Protein AF-A0A7S1DNT3-F1 (afdb_monomer_lite)

Organism: Hemiselmis andersenii (NCBI:txid464988)

Structure (mmCIF, N/CA/C/O backbone):
data_AF-A0A7S1DNT3-F1
#
_entry.id   AF-A0A7S1DNT3-F1
#
loop_
_atom_site.group_PDB
_atom_site.id
_atom_site.type_symbol
_atom_site.label_atom_id
_atom_site.label_alt_id
_atom_site.label_comp_id
_atom_site.label_asym_id
_atom_site.label_entity_id
_atom_site.label_seq_id
_atom_site.pdbx_PDB_ins_code
_atom_site.Cartn_x
_atom_site.Cartn_y
_atom_site.Cartn_z
_atom_site.occupancy
_atom_site.B_iso_or_equiv
_atom_site.auth_seq_id
_atom_site.auth_comp_id
_atom_site.auth_asym_id
_atom_site.auth_atom_id
_atom_site.pdbx_PDB_model_num
ATOM 1 N N . GLY A 1 1 ? -13.735 -11.710 25.802 1.00 79.44 1 GLY A N 1
ATOM 2 C CA . GLY A 1 1 ? -12.646 -10.932 25.161 1.00 79.44 1 GLY A CA 1
ATOM 3 C C . GLY A 1 1 ? -13.063 -9.477 25.026 1.00 79.44 1 GLY A C 1
ATOM 4 O O . GLY A 1 1 ? -14.237 -9.206 25.218 1.00 79.44 1 GLY A O 1
ATOM 5 N N . MET A 1 2 ? -12.152 -8.554 24.696 1.00 84.19 2 MET A N 1
ATOM 6 C CA . MET A 1 2 ? -12.441 -7.102 24.640 1.00 84.19 2 MET A CA 1
ATOM 7 C C . MET A 1 2 ? -13.703 -6.748 23.828 1.00 84.19 2 MET A C 1
ATOM 9 O O . MET A 1 2 ? -14.513 -5.957 24.292 1.00 84.19 2 MET A O 1
ATOM 13 N N . ALA A 1 3 ? -13.917 -7.380 22.666 1.00 84.19 3 ALA A N 1
ATOM 14 C CA . ALA A 1 3 ? -15.111 -7.157 21.839 1.00 84.19 3 ALA A CA 1
ATOM 15 C C . ALA A 1 3 ? -16.423 -7.539 22.551 1.00 84.19 3 ALA A C 1
ATOM 17 O O . ALA A 1 3 ? -17.396 -6.797 22.497 1.00 84.19 3 ALA A O 1
ATOM 18 N N . GLN A 1 4 ? -16.417 -8.665 23.269 1.00 88.31 4 GLN A N 1
ATOM 19 C CA . GLN A 1 4 ? -17.557 -9.132 24.060 1.00 88.31 4 GLN A CA 1
ATOM 20 C C . GLN A 1 4 ? -17.860 -8.175 25.225 1.00 88.31 4 GLN A C 1
ATOM 22 O O . GLN A 1 4 ? -19.011 -7.825 25.445 1.00 88.31 4 GLN A O 1
ATOM 27 N N . ALA A 1 5 ? -16.825 -7.688 25.918 1.00 85.06 5 ALA A N 1
ATOM 28 C CA . ALA A 1 5 ? -16.990 -6.739 27.020 1.00 85.06 5 ALA A CA 1
ATOM 29 C C . ALA A 1 5 ? -17.555 -5.385 26.551 1.00 85.06 5 ALA A C 1
ATOM 31 O O . ALA A 1 5 ? -18.364 -4.781 27.245 1.00 85.06 5 ALA A O 1
ATOM 32 N N . ILE A 1 6 ? -17.160 -4.913 25.362 1.00 85.31 6 ILE A N 1
ATOM 33 C CA . ILE A 1 6 ? -17.727 -3.696 24.760 1.00 85.31 6 ILE A CA 1
ATOM 34 C C . ILE A 1 6 ? -19.206 -3.894 24.408 1.00 85.31 6 ILE A C 1
ATOM 36 O O . ILE A 1 6 ? -20.000 -2.990 24.651 1.00 85.31 6 ILE A O 1
ATOM 40 N N . ALA A 1 7 ? -19.581 -5.055 23.862 1.00 86.31 7 ALA A N 1
ATOM 41 C CA . ALA A 1 7 ? -20.975 -5.362 23.541 1.00 86.31 7 ALA A CA 1
ATOM 42 C C . ALA A 1 7 ? -21.856 -5.387 24.802 1.00 86.31 7 ALA A C 1
ATOM 44 O O . ALA A 1 7 ? -22.901 -4.748 24.829 1.00 86.31 7 ALA A O 1
ATOM 45 N N . GLU A 1 8 ? -21.387 -6.032 25.872 1.00 87.81 8 GLU A N 1
ATOM 46 C CA . GLU A 1 8 ? -22.089 -6.080 27.161 1.00 87.81 8 GLU A CA 1
ATOM 47 C C . GLU A 1 8 ? -22.248 -4.686 27.793 1.00 87.81 8 GLU A C 1
ATOM 49 O O . GLU A 1 8 ? -23.314 -4.358 28.306 1.00 87.81 8 GLU A O 1
ATOM 54 N N . LEU A 1 9 ? -21.216 -3.836 27.728 1.00 84.50 9 LEU A N 1
ATOM 55 C CA . LEU A 1 9 ? -21.284 -2.453 28.224 1.00 84.50 9 LEU A CA 1
ATOM 56 C C . LEU A 1 9 ? -22.233 -1.573 27.399 1.00 84.50 9 LEU A C 1
ATOM 58 O O . LEU A 1 9 ? -22.897 -0.702 27.959 1.00 84.50 9 LEU A O 1
ATOM 62 N N . ALA A 1 10 ? -22.312 -1.813 26.089 1.00 83.62 10 ALA A N 1
ATOM 63 C CA 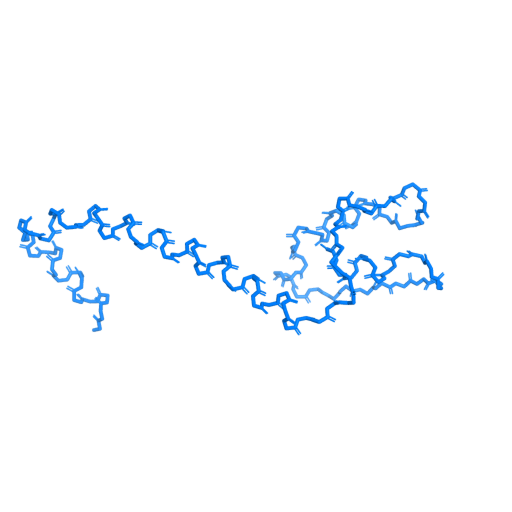. ALA A 1 10 ? -23.256 -1.130 25.213 1.00 83.62 10 ALA A CA 1
ATOM 64 C C . ALA A 1 10 ? -24.706 -1.543 25.514 1.00 83.62 10 ALA A C 1
ATOM 66 O O . ALA A 1 10 ? -25.580 -0.684 25.586 1.00 83.62 10 ALA A O 1
ATOM 67 N N . GLU A 1 11 ? -24.963 -2.834 25.751 1.00 86.38 11 GLU A N 1
ATOM 68 C CA . GLU A 1 11 ? -26.289 -3.335 26.144 1.00 86.38 11 GLU A CA 1
ATOM 69 C C . GLU A 1 11 ? -26.736 -2.812 27.515 1.00 86.38 11 GLU A C 1
ATOM 71 O O . GLU A 1 11 ? -27.925 -2.582 27.736 1.00 86.38 11 GLU A O 1
ATOM 76 N N . GLN A 1 12 ? -25.791 -2.582 28.431 1.00 85.50 12 GLN A N 1
ATOM 77 C CA . GLN A 1 12 ? -26.068 -2.009 29.751 1.00 85.50 12 GLN A CA 1
ATOM 78 C C . GLN A 1 12 ? -26.489 -0.530 29.702 1.00 85.50 12 GLN A C 1
ATOM 80 O O . GLN A 1 12 ? -27.042 -0.043 30.689 1.00 85.50 12 GLN A O 1
ATOM 85 N N . GLY A 1 13 ? -26.245 0.188 28.596 1.00 80.56 13 GLY A N 1
ATOM 86 C CA . GLY A 1 13 ? -26.697 1.574 28.404 1.00 80.56 13 GLY A CA 1
ATOM 87 C C . GLY A 1 13 ? -26.192 2.546 29.476 1.00 80.56 13 GLY A C 1
ATOM 88 O O . GLY A 1 13 ? -26.927 3.422 29.935 1.00 80.56 13 GLY A O 1
ATOM 89 N N . ALA A 1 14 ? -24.961 2.348 29.959 1.00 81.62 14 ALA A N 1
ATOM 90 C CA . ALA A 1 14 ? -24.403 3.184 31.014 1.00 81.62 14 ALA A CA 1
ATOM 91 C C . ALA A 1 14 ? -24.132 4.612 30.483 1.00 81.62 14 ALA A C 1
ATOM 93 O O . ALA A 1 14 ? -23.355 4.760 29.538 1.00 81.62 14 ALA A O 1
ATOM 94 N N . PRO A 1 15 ? -24.631 5.686 31.132 1.00 82.31 15 PRO A N 1
ATOM 95 C CA . PRO A 1 15 ? -24.475 7.061 30.634 1.00 82.31 15 PRO A CA 1
ATOM 96 C C . PRO A 1 15 ? -23.020 7.493 30.410 1.00 82.31 15 PRO A C 1
ATOM 98 O O . PRO A 1 15 ? -22.717 8.279 29.516 1.00 82.31 15 PRO A O 1
ATOM 101 N N . ALA A 1 16 ? -22.098 6.971 31.224 1.00 84.44 16 ALA A N 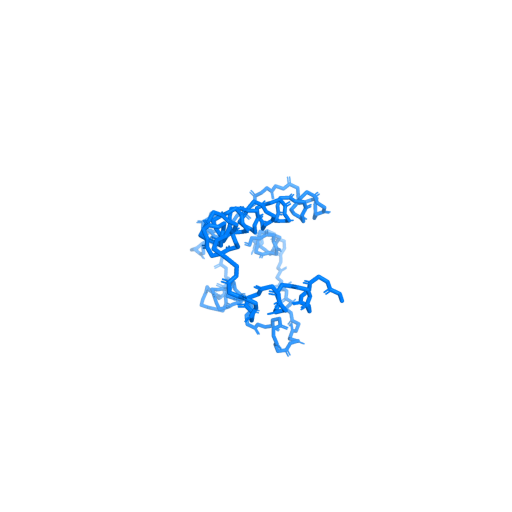1
ATOM 102 C CA . ALA A 1 16 ? -20.669 7.233 31.083 1.00 84.44 16 ALA A CA 1
ATOM 103 C C . ALA A 1 16 ? -20.057 6.548 29.848 1.00 84.44 16 ALA A C 1
ATOM 105 O O . ALA A 1 16 ? -19.142 7.097 29.238 1.00 84.44 16 ALA A O 1
ATOM 106 N N . PHE A 1 17 ? -20.556 5.366 29.475 1.00 85.31 17 PHE A N 1
ATOM 107 C CA . PHE A 1 17 ? -20.117 4.646 28.282 1.00 85.31 17 PHE A CA 1
ATOM 108 C C . PHE A 1 17 ? -20.603 5.357 27.014 1.00 85.31 17 PHE A C 1
ATOM 110 O O . PHE A 1 17 ? -19.792 5.643 26.132 1.00 85.31 17 PHE A O 1
ATOM 117 N N . ASP A 1 18 ? -21.877 5.754 26.981 1.00 86.88 18 ASP A N 1
ATOM 118 C CA . ASP A 1 18 ? -22.461 6.506 25.863 1.00 86.88 18 ASP A CA 1
ATOM 119 C C . ASP A 1 18 ? -21.757 7.853 25.654 1.00 86.88 18 ASP A C 1
ATOM 121 O O . ASP A 1 18 ? -21.450 8.241 24.526 1.00 86.88 18 ASP A O 1
ATOM 125 N N . ALA A 1 19 ? -21.416 8.549 26.744 1.00 90.00 19 ALA A N 1
ATOM 126 C CA . ALA A 1 19 ? -20.656 9.795 26.682 1.00 90.00 19 ALA A CA 1
ATOM 127 C C . ALA A 1 19 ? -19.209 9.599 26.188 1.00 90.00 19 ALA A C 1
ATOM 129 O O . ALA A 1 19 ? -18.650 10.487 25.541 1.00 90.00 19 ALA A O 1
ATOM 130 N N . ALA A 1 20 ? -18.587 8.452 26.480 1.00 90.19 20 ALA A N 1
ATOM 131 C CA . ALA A 1 20 ? -17.217 8.146 26.068 1.00 90.19 20 ALA A CA 1
ATOM 132 C C . ALA A 1 20 ? -17.122 7.638 24.618 1.00 90.19 20 ALA A C 1
ATOM 134 O O . ALA A 1 20 ? -16.080 7.805 23.976 1.00 90.19 20 ALA A O 1
ATOM 135 N N . GLN A 1 21 ? -18.190 7.041 24.083 1.00 90.19 21 GLN A N 1
ATOM 136 C CA . GLN A 1 21 ? -18.201 6.405 22.765 1.00 90.19 21 GLN A CA 1
ATOM 137 C C . GLN A 1 21 ? -17.730 7.328 21.619 1.00 90.19 21 GLN A C 1
ATOM 139 O O . GLN A 1 21 ? -16.890 6.885 20.829 1.00 90.19 21 GLN A O 1
ATOM 144 N N . PRO A 1 22 ? -18.157 8.607 21.515 1.00 92.81 22 PRO A N 1
ATOM 145 C CA . PRO A 1 22 ? -17.694 9.499 20.451 1.00 92.81 22 PRO A CA 1
ATOM 146 C C . PRO A 1 22 ? -16.194 9.797 20.539 1.00 92.81 22 PRO A C 1
ATOM 148 O O . PRO A 1 22 ? -15.506 9.816 19.518 1.00 92.81 22 PRO A O 1
ATOM 151 N N . VAL A 1 23 ? -15.677 9.991 21.757 1.00 94.88 23 VAL A N 1
ATOM 152 C CA . VAL A 1 23 ? -14.255 10.270 22.002 1.00 94.88 23 VAL A CA 1
ATOM 153 C C . VAL A 1 23 ? -13.414 9.050 21.639 1.00 94.88 23 VAL A C 1
ATOM 155 O O . VAL A 1 23 ? -12.452 9.164 20.882 1.00 94.88 23 VAL A O 1
ATOM 158 N N . LEU A 1 24 ? -13.806 7.862 22.108 1.00 92.69 24 LEU A N 1
ATOM 159 C CA . LEU A 1 24 ? -13.117 6.612 21.783 1.00 92.69 24 LEU A CA 1
ATOM 160 C C . LEU A 1 24 ? -13.139 6.328 20.277 1.00 92.69 24 LEU A C 1
ATOM 162 O O . LEU A 1 24 ? -12.116 5.941 19.717 1.00 92.69 24 LEU A O 1
ATOM 166 N N . ALA A 1 25 ? -14.261 6.576 19.598 1.00 93.38 25 ALA A N 1
ATOM 167 C CA . ALA A 1 25 ? -14.356 6.413 18.151 1.00 93.38 25 ALA A CA 1
ATOM 168 C C . ALA A 1 25 ? -13.399 7.349 17.393 1.00 93.38 25 ALA A C 1
ATOM 170 O O . ALA A 1 25 ? -12.783 6.932 16.412 1.00 93.38 25 ALA A O 1
ATOM 171 N N . GLN A 1 26 ? -13.246 8.600 17.838 1.00 96.56 26 GLN A N 1
ATOM 172 C CA . GLN A 1 26 ? -12.283 9.532 17.245 1.00 96.56 26 GLN A CA 1
ATOM 173 C C . GLN A 1 26 ? -10.837 9.089 17.484 1.00 96.56 26 GLN A C 1
ATOM 175 O O . GLN A 1 26 ? -10.043 9.085 16.545 1.00 96.56 26 GLN A O 1
ATOM 180 N N . LEU A 1 27 ? -10.510 8.658 18.705 1.00 96.62 27 LEU A N 1
ATOM 181 C CA . LEU A 1 27 ? -9.172 8.170 19.043 1.00 96.62 27 LEU A CA 1
ATOM 182 C C . LEU A 1 27 ? -8.801 6.913 18.249 1.00 96.62 27 LEU A C 1
ATOM 184 O O . LEU A 1 27 ? -7.693 6.828 17.731 1.00 96.62 27 LEU A O 1
ATOM 188 N N . LEU A 1 28 ? -9.727 5.963 18.093 1.00 95.50 28 LEU A N 1
ATOM 189 C CA . LEU A 1 28 ? -9.496 4.752 17.301 1.00 95.50 28 LEU A CA 1
ATOM 190 C C . LEU A 1 28 ? -9.307 5.062 15.812 1.00 95.50 28 LEU A C 1
ATOM 192 O O . LEU A 1 28 ? -8.435 4.473 15.175 1.00 95.50 28 LEU A O 1
ATOM 196 N N . LYS A 1 29 ? -10.076 6.009 15.257 1.00 96.00 29 LYS A N 1
ATOM 197 C CA . LYS A 1 29 ? -9.867 6.484 13.879 1.00 96.00 29 LYS A CA 1
ATOM 198 C C . LYS A 1 29 ? -8.482 7.107 13.706 1.00 96.00 29 LYS A C 1
ATOM 200 O O . LYS A 1 29 ? -7.801 6.793 12.733 1.00 96.00 29 LYS A O 1
ATOM 205 N N . ALA A 1 30 ? -8.061 7.951 14.649 1.00 96.00 30 ALA A N 1
ATOM 206 C CA . ALA A 1 30 ? -6.737 8.565 14.627 1.00 96.00 30 ALA A CA 1
ATOM 207 C C . ALA A 1 30 ? -5.616 7.515 14.739 1.00 96.00 30 ALA A C 1
ATOM 209 O O . ALA A 1 30 ? -4.683 7.532 13.940 1.00 96.00 30 ALA A O 1
ATOM 210 N N . GLU A 1 31 ? -5.736 6.557 15.664 1.00 97.12 31 GLU A N 1
ATOM 211 C CA . GLU A 1 31 ? -4.752 5.478 15.830 1.00 97.12 31 GLU A CA 1
ATOM 212 C C . GLU A 1 31 ? -4.644 4.607 14.579 1.00 97.12 31 GLU A C 1
ATOM 214 O O . GLU A 1 31 ? -3.532 4.299 14.154 1.00 97.12 31 GLU A O 1
ATOM 219 N N . THR A 1 32 ? -5.777 4.261 13.958 1.00 96.38 32 THR A N 1
ATOM 220 C CA . THR A 1 32 ? -5.796 3.446 12.736 1.00 96.38 32 THR A CA 1
ATOM 221 C C . THR A 1 32 ? -5.058 4.162 11.604 1.00 96.38 32 THR A C 1
ATOM 223 O O . THR A 1 32 ? -4.180 3.571 10.979 1.00 96.38 32 THR A O 1
ATOM 226 N N . ALA A 1 33 ? -5.332 5.455 11.401 1.00 94.81 33 ALA A N 1
ATOM 227 C CA . ALA A 1 33 ? -4.648 6.258 10.388 1.00 94.81 33 ALA A CA 1
ATOM 228 C C . ALA A 1 33 ? -3.132 6.360 10.651 1.00 94.81 33 ALA A C 1
ATOM 230 O O . ALA A 1 33 ? -2.318 6.160 9.748 1.00 94.81 33 ALA A O 1
ATOM 231 N N . GLU A 1 34 ? -2.717 6.614 11.896 1.00 95.94 34 GLU A N 1
ATOM 232 C CA . GLU A 1 34 ? -1.293 6.640 12.253 1.00 95.94 34 GLU A CA 1
ATOM 233 C C . GLU A 1 34 ? -0.617 5.277 12.073 1.00 95.94 34 GLU A C 1
ATOM 235 O O . GLU A 1 34 ? 0.542 5.196 11.646 1.00 95.94 34 GLU A O 1
ATOM 240 N N . ARG A 1 35 ? -1.323 4.191 12.401 1.00 96.38 35 ARG A N 1
ATOM 241 C CA . ARG A 1 35 ? -0.837 2.823 12.228 1.00 96.38 35 ARG A CA 1
ATOM 242 C C . ARG A 1 35 ? -0.632 2.494 10.755 1.00 96.38 35 ARG A C 1
ATOM 244 O O . ARG A 1 35 ? 0.382 1.874 10.433 1.00 96.38 35 ARG A O 1
ATOM 251 N N . GLU A 1 36 ? -1.537 2.907 9.874 1.00 95.44 36 GLU A N 1
ATOM 252 C CA . GLU A 1 36 ? -1.393 2.736 8.424 1.00 95.44 36 GLU A CA 1
ATOM 253 C C . GLU A 1 36 ? -0.138 3.452 7.913 1.00 95.44 36 GLU A C 1
ATOM 255 O O . GLU A 1 36 ? 0.729 2.818 7.307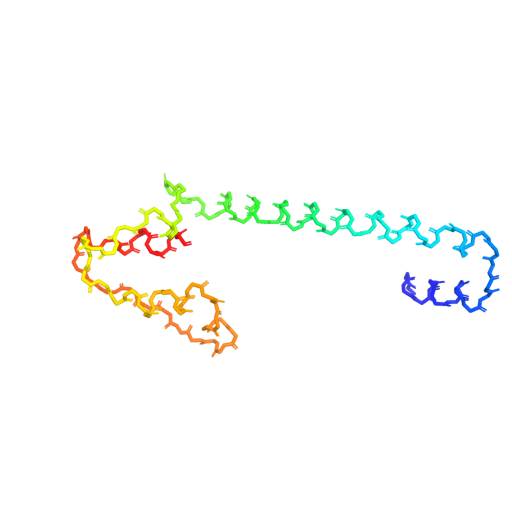 1.00 95.44 36 GLU A O 1
ATOM 260 N N . VAL A 1 37 ? 0.040 4.730 8.263 1.00 93.88 37 VAL A N 1
ATOM 261 C CA . VAL A 1 37 ? 1.234 5.512 7.888 1.00 93.88 37 VAL A CA 1
ATOM 262 C C . VAL A 1 37 ? 2.517 4.849 8.397 1.00 93.88 37 VAL A C 1
ATOM 264 O O . VAL A 1 37 ? 3.499 4.708 7.660 1.00 93.88 37 VAL A O 1
ATOM 267 N N . ARG A 1 38 ? 2.521 4.393 9.655 1.00 94.94 38 ARG A N 1
ATOM 268 C CA . ARG A 1 38 ? 3.671 3.710 10.262 1.00 94.94 38 ARG A CA 1
ATOM 269 C C . ARG A 1 38 ? 3.974 2.382 9.574 1.00 94.94 38 ARG A C 1
ATOM 271 O O . ARG A 1 38 ? 5.145 2.070 9.363 1.00 94.94 38 ARG A O 1
ATOM 278 N N . THR A 1 39 ? 2.940 1.624 9.219 1.00 95.81 39 THR A N 1
ATOM 279 C CA . THR A 1 39 ? 3.057 0.342 8.513 1.00 95.81 39 THR A CA 1
ATOM 280 C C . THR A 1 39 ? 3.687 0.539 7.142 1.00 95.81 39 THR A C 1
ATOM 282 O O . THR A 1 39 ? 4.692 -0.106 6.844 1.00 95.81 39 THR A O 1
ATOM 285 N N . VAL A 1 40 ? 3.172 1.484 6.351 1.00 90.88 40 VAL A N 1
ATOM 286 C CA . VAL A 1 40 ? 3.719 1.817 5.027 1.00 90.88 40 VAL A CA 1
ATOM 287 C C . VAL A 1 40 ? 5.177 2.260 5.145 1.00 90.88 40 VAL A C 1
ATOM 289 O O . VAL A 1 40 ? 6.049 1.730 4.458 1.00 90.88 40 VAL A O 1
ATOM 292 N N . GLY A 1 41 ? 5.484 3.170 6.075 1.00 90.69 41 GLY A N 1
ATOM 293 C CA . GLY A 1 41 ? 6.855 3.635 6.294 1.00 90.69 41 GLY A CA 1
ATOM 294 C C . GLY A 1 41 ? 7.814 2.520 6.728 1.00 90.69 41 GLY A C 1
ATOM 295 O O . GLY A 1 41 ? 8.971 2.495 6.306 1.00 90.69 41 GLY A O 1
ATOM 296 N N . TYR A 1 42 ? 7.350 1.577 7.550 1.00 93.69 42 TYR A N 1
ATOM 297 C CA . TYR A 1 42 ? 8.133 0.408 7.946 1.00 93.69 42 TYR A CA 1
ATOM 298 C C . TYR A 1 42 ? 8.389 -0.538 6.765 1.00 93.69 42 TYR A C 1
ATOM 300 O O . TYR A 1 42 ? 9.532 -0.938 6.548 1.00 93.69 42 TYR A O 1
ATOM 308 N N . GLN A 1 43 ? 7.360 -0.852 5.975 1.00 91.12 43 GLN A N 1
ATOM 309 C CA . GLN A 1 43 ? 7.476 -1.714 4.795 1.00 91.12 43 GLN A CA 1
ATOM 310 C C . GLN A 1 43 ? 8.427 -1.117 3.750 1.00 91.12 43 GLN A C 1
ATOM 312 O O . GLN A 1 43 ? 9.320 -1.815 3.273 1.00 91.12 43 GLN A O 1
ATOM 317 N N . LEU A 1 44 ? 8.319 0.186 3.471 1.00 88.00 44 LEU A N 1
ATOM 318 C CA . LEU A 1 44 ? 9.229 0.891 2.561 1.00 88.00 44 LEU A CA 1
ATOM 319 C C . 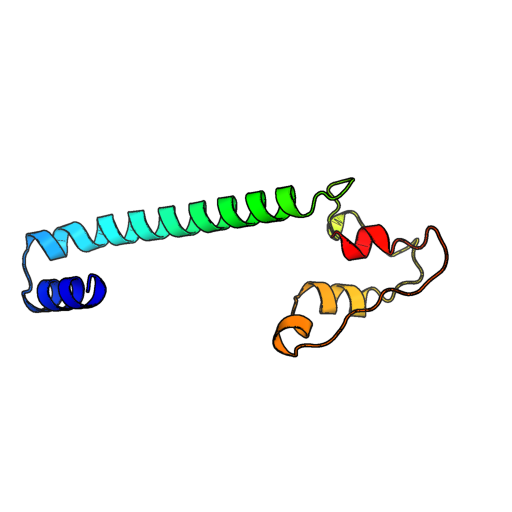LEU A 1 44 ? 10.687 0.841 3.044 1.00 88.00 44 LEU A C 1
ATOM 321 O O . LEU A 1 44 ? 11.595 0.591 2.252 1.00 88.00 44 LEU A O 1
ATOM 325 N N . LYS A 1 45 ? 10.929 1.016 4.352 1.00 89.06 45 LYS A N 1
ATOM 326 C CA . LYS A 1 45 ? 12.274 0.864 4.939 1.00 89.06 45 LYS A CA 1
ATOM 327 C C . LYS A 1 45 ? 12.808 -0.562 4.791 1.00 89.06 45 LYS A C 1
ATOM 329 O O . LYS A 1 45 ? 13.982 -0.744 4.475 1.00 89.06 45 LYS A O 1
ATOM 334 N N . GLN A 1 46 ? 11.958 -1.565 5.006 1.00 93.69 46 GLN A N 1
ATOM 335 C CA . GLN A 1 46 ? 12.329 -2.976 4.885 1.00 93.69 46 GLN A CA 1
ATOM 336 C C . GLN A 1 46 ? 12.604 -3.398 3.438 1.00 93.69 46 GLN A C 1
ATOM 338 O O . GLN A 1 46 ? 13.470 -4.243 3.220 1.00 93.69 46 GLN A O 1
ATOM 343 N N . ALA A 1 47 ? 11.936 -2.784 2.458 1.00 87.69 47 ALA A N 1
ATOM 344 C CA . ALA A 1 47 ? 12.149 -3.056 1.037 1.00 87.69 47 ALA A CA 1
ATOM 345 C C . ALA A 1 47 ? 13.550 -2.648 0.539 1.00 87.69 47 ALA A C 1
ATOM 347 O O . ALA A 1 47 ? 14.025 -3.191 -0.456 1.00 87.69 47 ALA A O 1
ATOM 348 N N . ARG A 1 48 ? 14.234 -1.727 1.243 1.00 88.00 48 ARG A N 1
ATOM 349 C CA . ARG A 1 48 ? 15.617 -1.291 0.954 1.00 88.00 48 ARG A CA 1
ATOM 350 C C . ARG A 1 48 ? 15.833 -0.888 -0.509 1.00 88.00 48 ARG A C 1
ATOM 352 O O . ARG A 1 48 ? 16.883 -1.168 -1.091 1.00 88.00 48 ARG A O 1
ATOM 359 N N . PHE A 1 49 ? 14.844 -0.224 -1.106 1.00 84.94 49 PHE A N 1
ATOM 360 C CA . PHE A 1 49 ? 14.982 0.268 -2.469 1.00 84.94 49 PHE A CA 1
ATOM 361 C C . PHE A 1 49 ? 16.134 1.282 -2.559 1.00 84.94 49 PHE A C 1
ATOM 363 O O . PHE A 1 49 ? 16.258 2.148 -1.691 1.00 84.94 49 PHE A O 1
ATOM 370 N N . PRO A 1 50 ? 16.982 1.204 -3.602 1.00 82.88 50 PRO A N 1
ATOM 371 C CA . PRO A 1 50 ? 18.149 2.077 -3.745 1.00 82.88 50 PRO A CA 1
ATOM 372 C C . PRO A 1 50 ? 17.773 3.547 -3.980 1.00 82.88 50 PRO A C 1
ATOM 374 O O . PRO A 1 50 ? 18.580 4.437 -3.729 1.00 82.88 50 PRO A O 1
ATOM 377 N N . ALA A 1 51 ? 16.557 3.807 -4.461 1.00 82.56 51 ALA A N 1
ATOM 378 C CA . ALA A 1 51 ? 15.979 5.135 -4.582 1.00 82.56 51 ALA A CA 1
ATOM 379 C C . ALA A 1 51 ? 14.463 5.044 -4.390 1.00 82.56 51 ALA A C 1
ATOM 381 O O . ALA A 1 51 ? 13.845 4.083 -4.850 1.00 82.56 51 ALA A O 1
ATOM 382 N N . TYR A 1 52 ? 13.871 6.057 -3.754 1.00 79.69 52 TYR A N 1
ATOM 383 C CA . TYR A 1 52 ? 12.421 6.223 -3.752 1.00 79.69 52 TYR A CA 1
ATOM 384 C C . TYR A 1 52 ? 11.991 6.680 -5.145 1.00 79.69 52 TYR A C 1
ATOM 386 O O . TYR A 1 52 ? 12.430 7.732 -5.615 1.00 79.69 52 TYR A O 1
ATOM 394 N N . ARG A 1 53 ? 11.197 5.859 -5.826 1.00 85.31 53 ARG A N 1
ATOM 395 C CA . ARG A 1 53 ? 10.651 6.162 -7.146 1.00 85.31 53 ARG A CA 1
ATOM 396 C C . ARG A 1 53 ? 9.165 5.883 -7.115 1.00 85.31 53 ARG A C 1
ATOM 398 O O . ARG A 1 53 ? 8.766 4.855 -6.591 1.00 85.31 53 ARG A O 1
ATOM 405 N N . ASP A 1 54 ? 8.385 6.792 -7.672 1.00 86.75 54 ASP A N 1
ATOM 406 C CA . ASP A 1 54 ? 6.950 6.639 -7.842 1.00 86.75 54 ASP A CA 1
ATOM 407 C C . ASP A 1 54 ? 6.607 6.544 -9.331 1.00 86.75 54 ASP A C 1
ATOM 409 O O . ASP A 1 54 ? 7.436 6.796 -10.219 1.00 86.75 54 ASP A O 1
ATOM 413 N N . LEU A 1 55 ? 5.370 6.146 -9.619 1.00 88.00 55 LEU A N 1
ATOM 414 C CA . LEU A 1 55 ? 4.917 6.027 -10.998 1.00 88.00 55 LEU A CA 1
ATOM 415 C C . LEU A 1 55 ? 4.708 7.407 -11.641 1.00 88.00 55 LEU A C 1
ATOM 417 O O . LEU A 1 55 ? 4.818 7.539 -12.856 1.00 88.00 55 LEU A O 1
ATOM 421 N N . ALA A 1 56 ? 4.450 8.440 -10.830 1.00 87.06 56 ALA A N 1
ATOM 422 C CA . ALA A 1 56 ? 4.292 9.820 -11.286 1.00 87.06 56 ALA A CA 1
ATOM 423 C C . ALA A 1 56 ? 5.577 10.374 -11.925 1.00 87.06 56 ALA A C 1
ATOM 425 O O . ALA A 1 56 ? 5.507 11.115 -12.902 1.00 87.06 56 ALA A O 1
ATOM 426 N N . GLY A 1 57 ? 6.746 9.979 -11.419 1.00 85.69 57 GLY A N 1
ATOM 427 C CA . GLY A 1 57 ? 8.048 10.313 -11.987 1.00 85.69 57 GLY A CA 1
ATOM 428 C C . GLY A 1 57 ? 8.498 9.409 -13.140 1.00 85.69 57 GLY A C 1
ATOM 429 O O . GLY A 1 57 ? 9.624 9.563 -13.618 1.00 85.69 57 GLY A O 1
ATOM 430 N N . PHE A 1 58 ? 7.685 8.441 -13.580 1.00 89.44 58 PHE A N 1
ATOM 431 C CA . PHE A 1 58 ? 8.030 7.568 -14.703 1.00 89.44 58 PHE A CA 1
ATOM 432 C C . PHE A 1 58 ? 7.652 8.212 -16.044 1.00 89.44 58 PHE A C 1
ATOM 434 O O . PHE A 1 58 ? 6.488 8.500 -16.310 1.00 89.44 58 PHE A O 1
ATOM 441 N N . GLN A 1 59 ? 8.641 8.400 -16.919 1.00 87.81 59 GLN A N 1
ATOM 442 C CA . GLN A 1 59 ? 8.432 8.966 -18.254 1.00 87.81 59 GLN A CA 1
ATOM 443 C C . GLN A 1 59 ? 8.060 7.864 -19.248 1.00 87.81 59 GLN A C 1
ATOM 445 O O . GLN A 1 59 ? 8.932 7.201 -19.816 1.00 87.81 59 GLN A O 1
ATOM 450 N N . PHE A 1 60 ? 6.758 7.671 -19.457 1.00 88.50 60 PHE A N 1
ATOM 451 C CA . PHE A 1 60 ? 6.249 6.680 -20.405 1.00 88.50 60 PHE A CA 1
ATOM 452 C C . PHE A 1 60 ? 6.630 6.998 -21.855 1.00 88.50 60 PHE A C 1
ATOM 454 O O . PHE A 1 60 ? 6.865 6.064 -22.614 1.00 88.50 60 PHE A O 1
ATOM 461 N N . GLU A 1 61 ? 6.799 8.274 -22.234 1.00 85.31 61 GLU A N 1
ATOM 462 C CA . GLU A 1 61 ? 7.171 8.639 -23.613 1.00 85.31 61 GLU A CA 1
ATOM 463 C C . GLU A 1 61 ? 8.552 8.104 -24.024 1.00 85.31 61 GLU A C 1
ATOM 465 O O . GLU A 1 61 ? 8.800 7.840 -25.199 1.00 85.31 61 GLU A O 1
ATOM 470 N N . HIS A 1 62 ? 9.448 7.911 -23.054 1.00 83.00 62 HIS A N 1
ATOM 471 C CA . HIS A 1 62 ? 10.807 7.412 -23.274 1.00 83.00 62 HIS A CA 1
ATOM 472 C C . HIS A 1 62 ? 10.935 5.902 -23.031 1.00 83.00 62 HIS A C 1
ATOM 474 O O . HIS A 1 62 ? 12.048 5.375 -22.966 1.00 83.00 62 HIS A O 1
ATOM 480 N N . SER A 1 63 ? 9.816 5.190 -22.876 1.00 83.50 63 SER A N 1
ATOM 481 C CA . SER A 1 63 ? 9.798 3.757 -22.605 1.00 83.50 63 SER A CA 1
ATOM 482 C C . SER A 1 63 ? 8.883 3.009 -23.568 1.00 83.50 63 SER A C 1
ATOM 484 O O . SER A 1 63 ? 7.805 3.462 -23.923 1.00 83.50 63 SER A O 1
ATOM 486 N N . HIS A 1 64 ? 9.290 1.803 -23.962 1.00 83.38 64 HIS A N 1
ATOM 487 C CA . HIS A 1 64 ? 8.486 0.926 -24.821 1.00 83.38 64 HIS A CA 1
ATOM 488 C C . HIS A 1 64 ? 7.436 0.110 -24.043 1.00 83.38 64 HIS A C 1
ATOM 490 O O . HIS A 1 64 ? 6.868 -0.842 -24.578 1.00 83.38 64 HIS A O 1
ATOM 496 N N . VAL A 1 65 ? 7.217 0.418 -22.762 1.00 86.88 65 VAL A N 1
ATOM 497 C CA . VAL A 1 65 ? 6.260 -0.304 -21.915 1.00 86.88 65 VAL A CA 1
ATOM 498 C C . VAL A 1 65 ? 4.825 0.109 -22.227 1.00 86.88 65 VAL A C 1
ATOM 500 O O . VAL A 1 65 ? 4.540 1.263 -22.536 1.00 86.88 65 VAL A O 1
ATOM 503 N N . ASN A 1 66 ? 3.897 -0.837 -22.108 1.00 89.25 66 ASN A N 1
ATOM 504 C CA . ASN A 1 66 ? 2.476 -0.551 -22.259 1.00 89.25 66 ASN A CA 1
ATOM 505 C C . ASN A 1 66 ? 1.968 0.223 -21.031 1.00 89.25 66 ASN A C 1
ATOM 507 O O . ASN A 1 66 ? 1.721 -0.367 -19.979 1.00 89.25 66 ASN A O 1
ATOM 511 N N . GLU A 1 67 ? 1.806 1.539 -21.172 1.00 90.69 67 GLU A N 1
ATOM 512 C CA . GLU A 1 67 ? 1.341 2.421 -20.097 1.00 90.69 67 GLU A CA 1
ATOM 513 C C . GLU A 1 67 ? -0.021 1.997 -19.531 1.00 90.69 67 GLU A C 1
ATOM 515 O O . GLU A 1 67 ? -0.199 1.980 -18.313 1.00 90.69 67 GLU A O 1
ATOM 520 N N . ALA A 1 68 ? -0.971 1.604 -20.385 1.00 91.81 68 ALA A N 1
ATOM 521 C CA . ALA A 1 68 ? -2.298 1.187 -19.937 1.00 91.81 68 ALA A CA 1
ATOM 522 C C . ALA A 1 68 ? -2.220 -0.049 -19.028 1.00 91.81 68 ALA A C 1
ATOM 524 O O . ALA A 1 68 ? -2.844 -0.075 -17.966 1.00 91.81 68 ALA A O 1
ATOM 525 N N . LEU A 1 69 ? -1.391 -1.030 -19.402 1.00 91.38 69 LEU A N 1
ATOM 526 C CA . LEU A 1 69 ? -1.137 -2.212 -18.579 1.00 91.38 69 LEU A CA 1
ATOM 527 C C . LEU A 1 69 ? -0.458 -1.838 -17.257 1.00 91.38 69 LEU A C 1
ATOM 529 O O . LEU A 1 69 ? -0.879 -2.303 -16.204 1.00 91.38 69 LEU A O 1
ATOM 533 N N . VAL A 1 70 ? 0.562 -0.978 -17.285 1.00 92.06 70 VAL A N 1
ATOM 534 C CA . VAL A 1 70 ? 1.256 -0.537 -16.065 1.00 92.06 70 VAL A CA 1
ATOM 535 C C . VAL A 1 70 ? 0.293 0.174 -15.111 1.00 92.06 70 VAL A C 1
ATOM 537 O O . VAL A 1 70 ? 0.282 -0.117 -13.918 1.00 92.06 70 VAL A O 1
ATOM 540 N N . ARG A 1 71 ? -0.575 1.054 -15.624 1.00 91.62 71 ARG A N 1
ATOM 541 C CA . ARG A 1 71 ? -1.601 1.734 -14.818 1.00 91.62 71 ARG A CA 1
ATOM 542 C C . ARG A 1 71 ? -2.659 0.779 -14.272 1.00 91.62 71 ARG A C 1
ATOM 544 O O . ARG A 1 71 ? -3.205 1.047 -13.206 1.00 91.62 71 ARG A O 1
ATOM 551 N N . GLN A 1 72 ? -2.965 -0.308 -14.978 1.00 91.81 72 GLN A N 1
ATOM 552 C CA . GLN A 1 72 ? -3.832 -1.369 -14.464 1.00 91.81 72 GLN A CA 1
ATOM 553 C C . GLN A 1 72 ? -3.142 -2.140 -13.332 1.00 91.81 72 GLN A C 1
ATOM 555 O O . GLN A 1 72 ? -3.726 -2.298 -12.264 1.00 91.81 72 GLN A O 1
ATOM 560 N N . LEU A 1 73 ? -1.889 -2.558 -13.529 1.00 92.62 73 LEU A N 1
ATOM 561 C CA . LEU A 1 73 ? -1.101 -3.256 -12.510 1.00 92.62 73 LEU A CA 1
ATOM 562 C C . LEU A 1 73 ? -0.912 -2.403 -11.249 1.00 92.62 73 LEU A C 1
ATOM 564 O O . LEU A 1 73 ? -1.020 -2.927 -10.146 1.00 92.62 73 LEU A O 1
ATOM 568 N N . HIS A 1 74 ? -0.736 -1.087 -11.391 1.00 91.25 74 HIS A N 1
ATOM 569 C CA . HIS A 1 74 ? -0.610 -0.157 -10.263 1.00 91.25 74 HIS A CA 1
ATOM 570 C C . HIS A 1 74 ? -1.850 -0.116 -9.347 1.00 91.25 74 HIS A C 1
ATOM 572 O O . HIS A 1 74 ? -1.746 0.279 -8.191 1.00 91.25 74 HIS A O 1
ATOM 578 N N . ARG A 1 75 ? -3.025 -0.564 -9.818 1.00 91.75 75 ARG A N 1
ATOM 579 C CA . ARG A 1 75 ? -4.226 -0.703 -8.972 1.00 91.75 75 ARG A CA 1
ATOM 580 C C . ARG A 1 75 ? -4.162 -1.907 -8.032 1.00 91.75 75 ARG A C 1
ATOM 582 O O . ARG A 1 75 ? -4.970 -1.993 -7.119 1.00 91.75 75 ARG A O 1
ATOM 589 N N . GLY A 1 76 ? -3.237 -2.840 -8.258 1.00 91.38 76 GLY A N 1
ATOM 590 C CA . GLY A 1 76 ? -3.021 -3.989 -7.381 1.00 91.38 76 GLY A CA 1
ATOM 591 C C . GLY A 1 76 ? -3.998 -5.155 -7.552 1.00 91.38 76 GLY A C 1
ATOM 592 O O . GLY A 1 76 ? -3.855 -6.148 -6.848 1.00 91.38 76 GLY A O 1
ATOM 593 N N . GLU A 1 77 ? -4.939 -5.101 -8.502 1.00 92.12 77 GLU A N 1
ATOM 594 C CA . GLU A 1 77 ? -5.959 -6.152 -8.717 1.00 92.12 77 GLU A CA 1
ATOM 595 C C . GLU A 1 77 ? -5.357 -7.543 -9.002 1.00 92.12 77 GLU A C 1
ATOM 597 O O . GLU A 1 77 ? -5.959 -8.571 -8.696 1.00 92.12 77 GLU A O 1
ATOM 602 N N . PHE A 1 78 ? -4.141 -7.594 -9.555 1.00 92.44 78 PHE A N 1
ATOM 603 C CA . PHE A 1 78 ? -3.414 -8.843 -9.796 1.00 92.44 78 PHE A CA 1
ATOM 604 C C . PHE A 1 78 ? -3.090 -9.594 -8.490 1.00 92.44 78 PHE A C 1
ATOM 606 O O . PHE A 1 78 ? -2.998 -10.821 -8.495 1.00 92.44 78 PHE A O 1
ATOM 613 N N . MET A 1 79 ? -2.958 -8.881 -7.363 1.00 92.62 79 MET A N 1
ATOM 614 C CA . MET A 1 79 ? -2.706 -9.486 -6.052 1.00 92.62 79 MET A CA 1
ATOM 615 C C . MET A 1 79 ? -3.924 -10.266 -5.557 1.00 92.62 79 MET A C 1
ATOM 617 O O . MET A 1 79 ? -3.774 -11.374 -5.051 1.00 92.62 79 MET A O 1
ATOM 621 N N . GLU A 1 80 ? -5.129 -9.726 -5.753 1.00 92.62 80 GLU A N 1
ATOM 622 C CA . GLU A 1 80 ? -6.385 -10.394 -5.379 1.00 92.62 80 GLU A CA 1
ATOM 623 C C . GLU A 1 80 ? -6.597 -11.684 -6.178 1.00 92.62 80 GLU A C 1
ATOM 625 O O . GLU A 1 80 ? -7.139 -12.664 -5.671 1.00 92.62 80 GLU A O 1
ATOM 630 N N . ARG A 1 81 ? -6.127 -11.692 -7.429 1.00 92.44 81 ARG A N 1
ATOM 631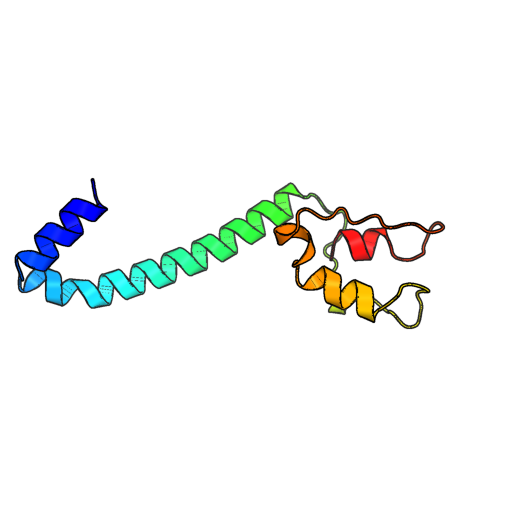 C CA . ARG A 1 81 ? -6.224 -12.829 -8.354 1.00 92.44 81 ARG A CA 1
ATOM 632 C C . ARG A 1 81 ? -5.053 -13.807 -8.253 1.00 92.44 81 ARG A C 1
ATOM 634 O O . ARG A 1 81 ? -5.048 -14.803 -8.971 1.00 92.44 81 ARG A O 1
ATOM 641 N N . ALA A 1 82 ? -4.078 -13.537 -7.380 1.00 93.50 82 ALA A N 1
ATOM 642 C CA . ALA A 1 82 ? -2.831 -14.296 -7.260 1.00 93.50 82 ALA A CA 1
ATOM 643 C C . ALA A 1 82 ? -2.087 -14.466 -8.605 1.00 93.50 82 ALA A C 1
ATOM 645 O O . ALA A 1 82 ? -1.502 -15.512 -8.892 1.00 93.50 82 ALA A O 1
ATOM 646 N N . GLU A 1 83 ? -2.117 -13.430 -9.442 1.00 94.94 83 GLU A N 1
ATOM 647 C CA . GLU A 1 83 ? -1.424 -13.397 -10.726 1.00 94.94 83 GLU A CA 1
ATOM 648 C C . GLU A 1 83 ? 0.031 -12.941 -10.549 1.00 94.94 83 GLU A C 1
ATOM 650 O O . GLU A 1 83 ? 0.345 -12.047 -9.762 1.00 94.94 83 GLU A O 1
ATOM 655 N N . ASN A 1 84 ? 0.941 -13.539 -11.319 1.00 93.31 84 ASN A N 1
ATOM 656 C CA . ASN A 1 84 ? 2.354 -13.170 -11.292 1.00 93.31 84 ASN A CA 1
ATOM 657 C C . ASN A 1 84 ? 2.646 -12.058 -12.303 1.00 93.31 84 ASN A C 1
ATOM 659 O O . ASN A 1 84 ? 2.298 -12.171 -13.478 1.00 93.31 84 ASN A O 1
ATOM 663 N N . VAL A 1 85 ? 3.379 -11.031 -11.870 1.00 92.56 85 VAL A N 1
ATOM 664 C CA . VAL A 1 85 ? 3.854 -9.949 -12.741 1.00 92.56 85 VAL A CA 1
ATOM 665 C C . VAL A 1 85 ? 5.333 -10.153 -13.048 1.00 92.56 85 VAL A C 1
ATOM 667 O O . VAL A 1 85 ? 6.161 -10.228 -12.143 1.00 92.56 85 VAL A O 1
ATOM 670 N N . VAL A 1 86 ? 5.679 -10.214 -14.336 1.00 91.88 86 VAL A N 1
ATOM 671 C CA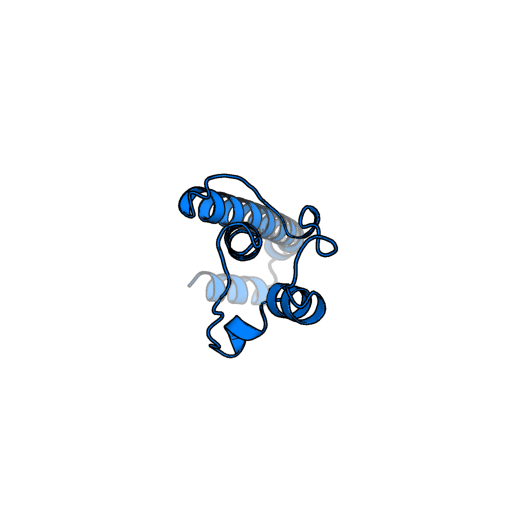 . VAL A 1 86 ? 7.065 -10.367 -14.800 1.00 91.88 86 VAL A CA 1
ATOM 672 C C . VAL A 1 86 ? 7.422 -9.216 -15.735 1.00 91.88 86 VAL A C 1
ATOM 674 O O . VAL A 1 86 ? 6.779 -9.015 -16.763 1.00 91.88 86 VAL A O 1
ATOM 677 N N . LEU A 1 87 ? 8.475 -8.468 -15.396 1.00 90.88 87 LEU A N 1
ATOM 678 C CA . LEU A 1 87 ? 8.993 -7.374 -16.219 1.00 90.88 87 LEU A CA 1
ATOM 679 C C . LEU A 1 87 ? 10.162 -7.871 -17.080 1.00 90.88 87 LEU A C 1
ATOM 681 O O . LEU A 1 87 ? 11.225 -8.206 -16.557 1.00 90.88 87 LEU A O 1
ATOM 685 N N . VAL A 1 88 ? 9.993 -7.877 -18.404 1.00 89.44 88 VAL A N 1
ATOM 686 C CA . VAL A 1 88 ? 10.994 -8.375 -19.367 1.00 89.44 88 VAL A CA 1
ATOM 687 C C . VAL A 1 88 ? 11.445 -7.252 -20.303 1.00 89.44 88 VAL A C 1
ATOM 689 O O . VAL A 1 88 ? 10.638 -6.444 -20.750 1.00 89.44 88 VAL A O 1
ATOM 692 N N . GLY A 1 89 ? 12.749 -7.172 -20.591 1.00 86.38 89 GLY A N 1
ATOM 693 C CA . GLY A 1 89 ? 13.320 -6.183 -21.515 1.00 86.38 89 GLY A CA 1
ATOM 694 C C . GLY A 1 89 ? 14.810 -5.920 -21.283 1.00 86.38 89 GLY A C 1
ATOM 695 O O . GLY A 1 89 ? 15.344 -6.254 -20.223 1.00 86.38 89 GLY A O 1
ATOM 696 N N . GLY A 1 90 ? 15.481 -5.288 -22.252 1.00 86.44 90 GLY A N 1
ATOM 697 C CA . GLY A 1 90 ? 16.919 -4.979 -22.194 1.00 86.44 90 GLY A CA 1
ATOM 698 C C . GLY A 1 90 ? 17.319 -4.022 -21.055 1.00 86.44 90 GLY A C 1
ATOM 699 O O . GLY A 1 90 ? 16.452 -3.426 -20.413 1.00 86.44 90 GLY A O 1
ATOM 700 N N . PRO A 1 91 ? 18.615 -3.869 -20.734 1.00 86.12 91 PRO A N 1
ATOM 701 C CA . PRO A 1 91 ? 19.079 -2.921 -19.716 1.00 86.12 91 PRO A CA 1
ATOM 702 C C . PRO A 1 91 ? 18.585 -1.488 -19.986 1.00 86.12 91 PRO A C 1
ATOM 704 O O . PRO A 1 91 ? 18.448 -1.085 -21.134 1.00 86.12 91 PRO A O 1
ATOM 707 N N . GLY A 1 92 ? 18.292 -0.720 -18.932 1.00 82.38 92 GLY A N 1
ATOM 708 C CA . GLY A 1 92 ? 17.881 0.688 -19.061 1.00 82.38 92 GLY A CA 1
ATOM 709 C C . GLY A 1 92 ? 16.414 0.944 -19.437 1.00 82.38 92 GLY A C 1
ATOM 710 O O . GLY A 1 92 ? 15.982 2.086 -19.385 1.00 82.38 92 GLY A O 1
ATOM 711 N N . THR A 1 93 ? 15.599 -0.080 -19.715 1.00 83.81 93 THR A N 1
ATOM 712 C CA . THR A 1 93 ? 14.187 0.089 -20.141 1.00 83.81 93 THR A CA 1
ATOM 713 C C . THR A 1 93 ? 13.193 0.428 -19.015 1.00 83.81 93 THR A C 1
ATOM 715 O O . THR A 1 93 ? 11.997 0.182 -19.139 1.00 83.81 93 THR A O 1
ATOM 718 N N . GLY A 1 94 ? 13.663 0.921 -17.866 1.00 86.31 94 GLY A N 1
ATOM 719 C CA . GLY A 1 94 ? 12.786 1.354 -16.770 1.00 86.31 94 GLY A CA 1
ATOM 720 C C . GLY A 1 94 ? 12.184 0.249 -15.886 1.00 86.31 94 GLY A C 1
ATOM 721 O O . GLY A 1 94 ? 11.481 0.569 -14.936 1.00 86.31 94 GLY A O 1
ATOM 722 N N . LYS A 1 95 ? 12.497 -1.036 -16.112 1.00 91.25 95 LYS A N 1
ATOM 723 C CA . LYS A 1 95 ? 11.964 -2.170 -15.317 1.00 91.25 95 LYS A CA 1
ATOM 724 C C . LYS A 1 95 ? 12.165 -2.018 -13.808 1.00 91.25 95 LYS A C 1
ATOM 726 O O . LYS A 1 95 ? 11.241 -2.252 -13.048 1.00 91.25 95 LYS A O 1
ATOM 731 N N . THR A 1 96 ? 13.362 -1.614 -13.376 1.00 88.81 96 THR A N 1
ATOM 732 C CA . THR A 1 96 ? 13.649 -1.412 -11.947 1.00 88.81 96 THR A CA 1
ATOM 733 C C . THR A 1 96 ? 12.814 -0.280 -11.370 1.00 88.81 96 THR A C 1
ATOM 735 O O . THR A 1 96 ? 12.327 -0.423 -10.265 1.00 88.81 96 THR A O 1
ATOM 738 N N . HIS A 1 97 ? 12.598 0.805 -12.122 1.00 88.75 97 HIS A N 1
ATOM 739 C CA . HIS A 1 97 ? 11.721 1.892 -11.682 1.00 88.75 97 HIS A CA 1
ATOM 740 C C . HIS A 1 97 ? 10.296 1.375 -11.496 1.00 88.75 97 HIS A C 1
ATOM 742 O O . HIS A 1 97 ? 9.746 1.536 -10.416 1.00 88.75 97 HIS A O 1
ATOM 748 N N . LEU A 1 98 ? 9.745 0.695 -12.506 1.00 90.00 98 LEU A N 1
ATOM 749 C CA . LEU A 1 98 ? 8.391 0.132 -12.463 1.00 90.00 98 LEU A CA 1
ATOM 750 C C . LEU A 1 98 ? 8.201 -0.915 -11.359 1.00 90.00 98 LEU A C 1
ATOM 752 O O . LEU A 1 98 ? 7.112 -1.031 -10.825 1.00 90.00 98 LEU A O 1
ATOM 756 N N . ALA A 1 99 ? 9.239 -1.679 -11.018 1.00 88.88 99 ALA A N 1
ATOM 757 C CA . ALA A 1 99 ? 9.175 -2.655 -9.932 1.00 88.88 99 ALA A CA 1
ATOM 758 C C . ALA A 1 99 ? 9.181 -2.013 -8.534 1.00 88.88 99 ALA A C 1
ATOM 760 O O . ALA A 1 99 ? 8.775 -2.656 -7.570 1.00 88.88 99 ALA A O 1
ATOM 761 N N . THR A 1 100 ? 9.705 -0.791 -8.408 1.00 86.62 100 THR A N 1
ATOM 762 C CA . THR A 1 100 ? 9.825 -0.077 -7.125 1.00 86.62 100 THR A CA 1
ATOM 763 C C . THR A 1 100 ? 8.723 0.951 -6.875 1.00 86.62 100 THR A C 1
ATOM 765 O O . THR A 1 100 ? 8.601 1.410 -5.742 1.00 86.62 100 THR A O 1
ATOM 768 N N . ALA A 1 101 ? 7.991 1.334 -7.923 1.00 82.31 101 ALA A N 1
ATOM 769 C CA . ALA A 1 101 ? 7.031 2.437 -7.968 1.00 82.31 101 ALA A CA 1
ATOM 770 C C . ALA A 1 101 ? 5.579 1.966 -7.860 1.00 82.31 101 ALA A C 1
ATOM 772 O O . ALA A 1 101 ? 4.777 2.705 -7.247 1.00 82.31 101 ALA A O 1
#

InterPro domains:
  IPR002611 IstB-like ATP-binding domain [PF01695] (1-101)
  IPR027417 P-loop containing nucleoside triphosphate hydrolase [G3DSA:3.40.50.300] (45-101)
  IPR027417 P-loop containing nucleoside triphosphate hydrolase [SSF52540] (44-100)

pLDDT: mean 89.24, std 4.42, range [79.44, 97.12]

Foldseek 3Di:
DVVVVLVVVVVVVDPVNVVCVVVVVVVVVVVVVVVVVVVVVVVLVVVPQPDQADPVPDDVVPAPDDPVVLVVVVVVVCVVVVHDDDDDDDPPRCSSRSVRD

Sequence (101 aa):
GMAQAIAELAEQGAPAFDAAQPVLAQLLKAETAEREVRTVGYQLKQARFPAYRDLAGFQFEHSHVNEALVRQLHRGEFMERAENVVLVGGPGTGKTHLATA

Secondary structure (DSSP, 8-state):
-HHHHHHHHHHTT-HHHHHHHHHHHHHHHHHHHHHHHHHHHHHHHHHT-SS---STT--GGG--S-HHHHHHHTTTHHHHTTPPP----STTSSHHHHHH-

Radius of gyration: 22.41 Å; chains: 1; bounding box: 46×25×56 Å